Protein AF-A0A7K5WD25-F1 (afdb_monomer_lite)

pLDDT: mean 81.53, std 15.76, range [41.41, 98.56]

Organism: NCBI:txid208073

Sequence (86 aa):
PRAGGDARAVFCCGFQDVKYCCDDPHSFFPYEHSYMWWLSVGALVGLSIAAVVLFAFIITVCVLCYLFISTKPRSKLDTGLSLQMA

Structure (mmCIF, N/CA/C/O backbone):
data_AF-A0A7K5WD25-F1
#
_entry.id   AF-A0A7K5WD25-F1
#
loop_
_atom_site.group_PDB
_atom_site.id
_atom_site.type_symbol
_atom_site.label_atom_id
_atom_site.label_alt_id
_atom_site.label_comp_id
_atom_site.label_asym_id
_atom_site.label_entity_id
_atom_site.label_seq_id
_atom_site.pdbx_PDB_ins_code
_atom_site.Cartn_x
_atom_site.Cartn_y
_atom_site.Cartn_z
_atom_site.occupancy
_atom_site.B_iso_or_equiv
_atom_site.auth_seq_id
_atom_site.auth_comp_id
_atom_site.auth_asym_id
_atom_site.auth_atom_id
_atom_site.pdbx_PDB_model_num
ATOM 1 N N . PRO A 1 1 ? 19.674 4.487 -30.830 1.00 71.38 1 PRO A N 1
ATOM 2 C CA . PRO A 1 1 ? 18.565 4.462 -31.808 1.00 71.38 1 PRO A CA 1
ATOM 3 C C . PRO A 1 1 ? 18.373 3.095 -32.494 1.00 71.38 1 PRO A C 1
ATOM 5 O O . PRO A 1 1 ? 19.344 2.439 -32.865 1.00 71.38 1 PRO A O 1
ATOM 8 N N . ARG A 1 2 ? 17.116 2.647 -32.641 1.00 75.75 2 ARG A N 1
ATOM 9 C CA . ARG A 1 2 ? 16.766 1.458 -33.445 1.00 75.75 2 ARG A CA 1
ATOM 10 C C . ARG A 1 2 ? 16.904 1.761 -34.941 1.00 75.75 2 ARG A C 1
ATOM 12 O O . ARG A 1 2 ? 16.769 2.910 -35.348 1.00 75.75 2 ARG A O 1
ATOM 19 N N . ALA A 1 3 ? 17.129 0.730 -35.757 1.00 77.50 3 ALA A N 1
ATOM 20 C CA . ALA A 1 3 ? 17.107 0.866 -37.213 1.00 77.50 3 ALA A CA 1
ATOM 21 C C . ALA A 1 3 ? 15.736 1.405 -37.670 1.00 77.50 3 ALA A C 1
ATOM 23 O O . ALA A 1 3 ? 14.708 0.813 -37.346 1.00 77.50 3 ALA A O 1
ATOM 24 N N . GLY A 1 4 ? 15.726 2.550 -38.362 1.00 78.44 4 GLY A N 1
ATOM 25 C CA . GLY A 1 4 ? 14.503 3.262 -38.765 1.00 78.44 4 GLY A CA 1
ATOM 26 C C . GLY A 1 4 ? 13.841 4.124 -37.676 1.00 78.44 4 GLY A C 1
ATOM 27 O O . GLY A 1 4 ? 12.779 4.683 -37.926 1.00 78.44 4 GLY A O 1
ATOM 28 N N . GLY A 1 5 ? 14.434 4.226 -36.481 1.00 72.69 5 GLY A N 1
ATOM 29 C CA . GLY A 1 5 ? 13.986 5.126 -35.412 1.00 72.69 5 GLY A CA 1
ATOM 30 C C . GLY A 1 5 ? 14.614 6.521 -35.499 1.00 72.69 5 GLY A C 1
ATOM 31 O O . GLY A 1 5 ? 15.481 6.766 -36.338 1.00 72.69 5 GLY A O 1
ATOM 32 N N . ASP A 1 6 ? 14.199 7.424 -34.609 1.00 82.69 6 ASP A N 1
ATOM 33 C CA . ASP A 1 6 ? 14.754 8.781 -34.539 1.00 82.69 6 ASP A CA 1
ATOM 34 C C . ASP A 1 6 ? 16.273 8.741 -34.288 1.00 82.69 6 ASP A C 1
ATOM 36 O O . ASP A 1 6 ? 16.755 8.038 -33.394 1.00 82.69 6 ASP A O 1
ATOM 40 N N . ALA A 1 7 ? 17.037 9.488 -35.088 1.00 83.62 7 ALA A N 1
ATOM 41 C CA . ALA A 1 7 ? 18.490 9.575 -34.980 1.00 83.62 7 ALA A CA 1
ATOM 42 C C . ALA A 1 7 ? 18.941 10.211 -33.657 1.00 83.62 7 ALA A C 1
ATOM 44 O O . ALA A 1 7 ? 20.049 9.936 -33.192 1.00 83.62 7 ALA A O 1
ATOM 45 N N . ARG A 1 8 ? 18.084 11.034 -33.043 1.00 85.31 8 ARG A N 1
ATOM 46 C CA . ARG A 1 8 ? 18.347 11.677 -31.754 1.00 85.31 8 ARG A CA 1
ATOM 47 C C . ARG A 1 8 ? 18.116 10.745 -30.567 1.00 85.31 8 ARG A C 1
ATOM 49 O O . ARG A 1 8 ? 18.623 11.040 -29.485 1.00 85.31 8 ARG A O 1
ATOM 56 N N . ALA A 1 9 ? 17.471 9.589 -30.781 1.00 85.88 9 ALA A N 1
ATOM 57 C CA . ALA A 1 9 ? 17.085 8.662 -29.719 1.00 85.88 9 ALA A CA 1
ATOM 58 C C . ALA A 1 9 ? 18.276 7.805 -29.275 1.00 85.88 9 ALA A C 1
ATOM 60 O O . ALA A 1 9 ? 18.350 6.588 -29.510 1.00 85.88 9 ALA A O 1
ATOM 61 N N . VAL A 1 10 ? 19.273 8.470 -28.701 1.00 88.06 10 VAL A N 1
ATOM 62 C CA . VAL A 1 10 ? 20.552 7.894 -28.284 1.00 88.06 10 VAL A CA 1
ATOM 63 C C . VAL A 1 10 ? 20.551 7.463 -26.820 1.00 88.06 10 VAL A C 1
ATOM 65 O O . VAL A 1 10 ? 21.424 6.690 -26.432 1.00 88.06 10 VAL A O 1
ATOM 68 N N . PHE A 1 11 ? 19.563 7.889 -26.029 1.00 88.25 11 PHE A N 1
ATOM 69 C CA . PHE A 1 11 ? 19.453 7.545 -24.614 1.00 88.25 11 PHE A CA 1
ATOM 70 C C . PHE A 1 11 ? 18.529 6.346 -24.376 1.00 88.25 11 PHE A C 1
ATOM 72 O O . PHE A 1 11 ? 17.630 6.048 -25.167 1.00 88.25 11 PHE A O 1
ATOM 79 N N . CYS A 1 12 ? 18.785 5.634 -23.277 1.00 87.69 12 CYS A N 1
ATOM 80 C CA . CYS A 1 12 ? 17.963 4.529 -22.792 1.00 87.69 12 CYS A CA 1
ATOM 81 C C . CYS A 1 12 ? 16.978 5.063 -21.754 1.00 87.69 12 CYS A C 1
ATOM 83 O O . CYS A 1 12 ? 17.400 5.650 -20.762 1.00 87.69 12 CYS A O 1
ATOM 85 N N . CYS A 1 13 ? 15.689 4.850 -21.981 1.00 89.75 13 CYS A N 1
ATOM 86 C CA . CYS A 1 13 ? 14.602 5.453 -21.222 1.00 89.75 13 CYS A CA 1
ATOM 87 C C . CYS A 1 13 ? 13.596 4.380 -20.793 1.00 89.75 13 CYS A C 1
ATOM 89 O O . CYS A 1 13 ? 13.602 3.263 -21.322 1.00 89.75 13 CYS A O 1
ATOM 91 N N . GLY A 1 14 ? 12.726 4.723 -19.846 1.00 85.06 14 GLY A N 1
ATOM 92 C CA . GLY A 1 14 ? 11.732 3.812 -19.287 1.00 85.06 14 GLY A CA 1
ATOM 93 C C . GLY A 1 14 ? 12.206 3.109 -18.020 1.00 85.06 14 GLY A C 1
ATOM 94 O O . GLY A 1 14 ? 13.064 3.616 -17.297 1.00 85.06 14 GLY A O 1
ATOM 95 N N . PHE A 1 15 ? 11.601 1.959 -17.744 1.00 83.00 15 PHE A N 1
ATOM 96 C CA . PHE A 1 15 ? 11.846 1.163 -16.543 1.00 83.00 15 PHE A CA 1
ATOM 97 C C . PHE A 1 15 ? 12.871 0.058 -16.814 1.00 83.00 15 PHE 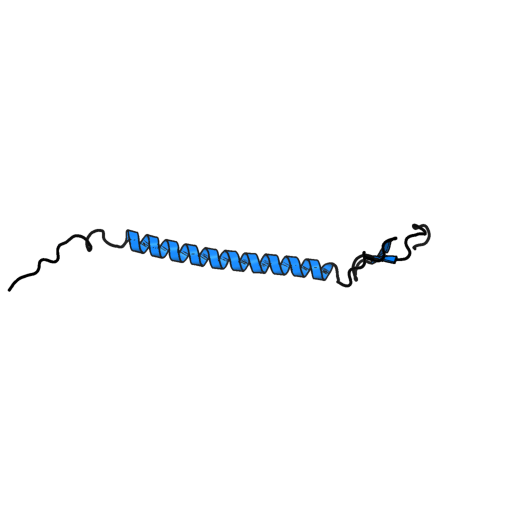A C 1
ATOM 99 O O . PHE A 1 15 ? 13.205 -0.242 -17.965 1.00 83.00 15 PHE A O 1
ATOM 106 N N . GLN A 1 16 ? 13.380 -0.571 -15.755 1.00 80.62 16 GLN A N 1
ATOM 107 C CA . GLN A 1 16 ? 14.374 -1.639 -15.884 1.00 80.62 16 GLN A CA 1
ATOM 108 C C . GLN A 1 16 ? 13.859 -2.823 -16.729 1.00 80.62 16 GLN A C 1
ATOM 110 O O . GLN A 1 16 ? 14.626 -3.385 -17.520 1.00 80.62 16 GLN A O 1
ATOM 115 N N . ASP A 1 17 ? 12.567 -3.125 -16.640 1.00 82.12 17 ASP A N 1
ATOM 116 C CA . ASP A 1 17 ? 11.847 -4.168 -17.377 1.00 82.12 17 ASP A CA 1
ATOM 117 C C . ASP A 1 17 ? 11.319 -3.701 -18.748 1.00 82.12 17 ASP A C 1
ATOM 119 O O . ASP A 1 17 ? 11.195 -4.512 -19.667 1.00 82.12 17 ASP A O 1
ATOM 123 N N . VAL A 1 18 ? 11.078 -2.398 -18.938 1.00 82.62 18 VAL A N 1
ATOM 124 C CA . VAL A 1 18 ? 10.551 -1.825 -20.193 1.00 82.62 18 VAL A CA 1
ATOM 125 C C . VAL A 1 18 ? 11.434 -0.677 -20.679 1.00 82.62 18 VAL A C 1
ATOM 127 O O . VAL A 1 18 ? 11.203 0.492 -20.365 1.00 82.62 18 VAL A O 1
ATOM 130 N N . LYS A 1 19 ? 12.443 -1.024 -21.487 1.00 87.44 19 LYS A N 1
ATOM 131 C CA . LYS A 1 19 ? 13.421 -0.077 -22.040 1.00 87.44 19 LYS A CA 1
ATOM 132 C C . LYS A 1 19 ? 13.053 0.365 -23.457 1.00 87.44 19 LYS A C 1
ATOM 134 O O . LYS A 1 19 ? 12.758 -0.468 -24.317 1.00 87.44 19 LYS A O 1
ATOM 139 N N . TYR A 1 20 ? 13.161 1.661 -23.732 1.00 86.25 20 TYR A N 1
ATOM 140 C CA . TYR A 1 20 ? 13.008 2.237 -25.071 1.00 86.25 20 TYR A CA 1
ATOM 141 C C . TYR A 1 20 ? 14.068 3.308 -25.347 1.00 86.25 20 TYR A C 1
ATOM 143 O O . TYR A 1 20 ? 14.694 3.836 -24.432 1.00 86.25 20 TYR A O 1
ATOM 151 N N . CYS A 1 21 ? 14.307 3.602 -26.625 1.00 89.88 21 CYS A N 1
ATOM 152 C CA . CYS A 1 21 ? 15.222 4.673 -27.020 1.00 89.88 21 CYS A CA 1
ATOM 153 C C . CYS A 1 21 ? 14.493 6.019 -26.984 1.00 89.88 21 CYS A C 1
ATOM 155 O O . CYS A 1 21 ? 13.396 6.112 -27.536 1.00 89.88 21 CYS A O 1
ATOM 157 N N . CYS A 1 22 ? 15.101 7.047 -26.390 1.00 89.31 22 CYS A N 1
ATOM 158 C CA . CYS A 1 22 ? 14.579 8.414 -26.428 1.00 89.31 22 CYS A CA 1
ATOM 159 C C . CYS A 1 22 ? 15.698 9.472 -26.472 1.00 89.31 22 CYS A C 1
ATOM 161 O O . CYS A 1 22 ? 16.882 9.135 -26.381 1.00 89.31 22 CYS A O 1
ATOM 163 N N . ASP A 1 23 ? 15.319 10.737 -26.662 1.00 89.69 23 ASP A N 1
ATOM 164 C CA . ASP A 1 23 ? 16.239 11.878 -26.823 1.00 89.69 23 ASP A CA 1
ATOM 165 C C . ASP A 1 23 ? 16.624 12.533 -25.488 1.00 89.69 23 ASP A C 1
ATOM 167 O O . ASP A 1 23 ? 17.477 13.419 -25.458 1.00 89.69 23 ASP A O 1
ATOM 171 N N . ASP A 1 24 ? 16.013 12.097 -24.383 1.00 87.25 24 ASP A N 1
ATOM 172 C CA . ASP A 1 24 ? 16.141 12.730 -23.073 1.00 87.25 24 ASP A CA 1
ATOM 173 C C . ASP A 1 24 ? 16.937 11.857 -22.080 1.00 87.25 24 ASP A C 1
ATOM 175 O O . ASP A 1 24 ? 16.550 10.714 -21.807 1.00 87.25 24 ASP A O 1
ATOM 179 N N . PRO A 1 25 ? 18.039 12.369 -21.500 1.00 83.88 25 PRO A N 1
ATOM 180 C CA . PRO A 1 25 ? 18.899 11.598 -20.605 1.00 83.88 25 PRO A CA 1
ATOM 181 C C . PRO A 1 25 ? 18.324 11.384 -19.195 1.00 83.88 25 PRO A C 1
ATOM 183 O O . PRO A 1 25 ? 18.935 10.658 -18.413 1.00 83.88 25 PRO A O 1
ATOM 186 N N . HIS A 1 26 ? 17.210 12.022 -18.814 1.00 84.00 26 HIS A N 1
ATOM 187 C CA . HIS A 1 26 ? 16.645 11.941 -17.455 1.00 84.00 26 HIS A CA 1
ATOM 188 C C . HIS A 1 26 ? 15.410 11.041 -17.347 1.00 84.00 26 HIS A C 1
ATOM 190 O O . HIS A 1 26 ? 14.875 10.851 -16.258 1.00 84.00 26 HIS A O 1
ATOM 196 N N . SER A 1 27 ? 14.981 10.428 -18.449 1.00 84.19 27 SER A N 1
ATOM 197 C CA . SER A 1 27 ? 13.790 9.569 -18.487 1.00 84.19 27 SER A CA 1
ATOM 198 C C . SER A 1 27 ? 14.064 8.092 -18.160 1.00 84.19 27 SER A C 1
ATOM 200 O O . SER A 1 27 ? 13.275 7.223 -18.533 1.00 84.19 27 SER A O 1
ATOM 202 N N . PHE A 1 28 ? 15.180 7.780 -17.492 1.00 85.19 28 PHE A N 1
ATOM 203 C CA . PHE A 1 28 ? 15.507 6.420 -17.057 1.00 85.19 28 PHE A CA 1
ATOM 204 C C . PHE A 1 28 ? 15.169 6.214 -15.579 1.00 85.19 28 PHE A C 1
ATOM 206 O O . PHE A 1 28 ? 15.711 6.893 -14.707 1.00 85.19 28 PHE A O 1
ATOM 213 N N . PHE A 1 29 ? 14.320 5.230 -15.295 1.00 81.25 29 PHE A N 1
ATOM 214 C CA . PHE A 1 29 ? 13.917 4.862 -13.944 1.00 81.25 29 PHE A CA 1
ATOM 215 C C . PHE A 1 29 ? 14.507 3.486 -13.601 1.00 81.25 29 PHE A C 1
ATOM 217 O O . PHE A 1 29 ? 14.084 2.481 -14.176 1.00 81.25 29 PHE A O 1
ATOM 224 N N . PRO A 1 30 ? 15.466 3.396 -12.659 1.00 78.56 30 PRO A N 1
ATOM 225 C CA . PRO A 1 30 ? 16.184 2.157 -12.338 1.00 78.56 30 PRO A CA 1
ATOM 226 C C . PRO A 1 30 ? 15.360 1.168 -11.489 1.00 78.56 30 PRO A C 1
ATOM 228 O O . PRO A 1 30 ? 15.918 0.421 -10.692 1.00 78.56 30 PRO A O 1
ATOM 231 N N . TYR A 1 31 ? 14.036 1.166 -11.638 1.00 77.94 31 TYR A N 1
ATOM 232 C CA . TYR A 1 31 ? 13.119 0.281 -10.927 1.00 77.94 31 TYR A CA 1
ATOM 233 C C . TYR A 1 31 ? 12.281 -0.508 -11.926 1.00 77.94 31 TYR A C 1
ATOM 235 O O . TYR A 1 31 ? 11.996 -0.034 -13.025 1.00 77.94 31 TYR A O 1
ATOM 243 N N . GLU A 1 32 ? 11.875 -1.709 -11.535 1.00 78.12 32 GLU A N 1
ATOM 244 C CA . GLU A 1 32 ? 10.923 -2.510 -12.300 1.00 78.12 32 GLU A CA 1
ATOM 245 C C . GLU A 1 32 ? 9.539 -1.849 -12.213 1.00 78.12 32 GLU A C 1
ATOM 247 O O . GLU A 1 32 ? 9.053 -1.538 -11.117 1.00 78.12 32 GLU A O 1
ATOM 252 N N . HIS A 1 33 ? 8.873 -1.658 -13.351 1.00 78.56 33 HIS A N 1
ATOM 253 C CA . HIS A 1 33 ? 7.510 -1.131 -13.405 1.00 78.56 33 HIS A CA 1
ATOM 254 C C . HIS A 1 33 ? 6.554 -2.001 -12.579 1.00 78.56 33 HIS A C 1
ATOM 256 O O . HIS A 1 33 ? 5.724 -1.506 -11.811 1.00 78.56 33 HIS A O 1
ATOM 262 N N . SER A 1 34 ? 6.755 -3.317 -12.669 1.00 78.44 34 SER A N 1
ATOM 263 C CA . SER A 1 34 ? 6.033 -4.316 -11.882 1.00 78.44 34 SER A CA 1
ATOM 264 C C . SER A 1 34 ? 6.178 -4.084 -10.371 1.00 78.44 34 SER A C 1
ATOM 266 O O . SER A 1 34 ? 5.196 -4.184 -9.637 1.00 78.44 34 SER A O 1
ATOM 268 N N . TYR A 1 35 ? 7.371 -3.713 -9.895 1.00 78.75 35 TYR A N 1
ATOM 269 C CA . TYR A 1 35 ? 7.617 -3.446 -8.474 1.00 78.75 35 TYR A CA 1
ATOM 270 C C . TYR A 1 35 ? 6.887 -2.187 -7.983 1.00 78.75 35 TYR A C 1
ATOM 272 O O . TYR A 1 35 ? 6.276 -2.206 -6.914 1.00 78.75 35 TYR A O 1
ATOM 280 N N . MET A 1 36 ? 6.877 -1.109 -8.774 1.00 82.69 36 MET A N 1
ATOM 281 C CA . MET A 1 36 ? 6.132 0.112 -8.431 1.00 82.69 36 MET A CA 1
ATOM 282 C C . MET A 1 36 ? 4.616 -0.116 -8.377 1.00 82.69 36 MET A C 1
ATOM 284 O O . MET A 1 36 ? 3.931 0.433 -7.505 1.00 82.69 36 MET A O 1
ATOM 288 N N . TRP A 1 37 ? 4.092 -0.949 -9.276 1.00 82.06 37 TRP A N 1
ATOM 289 C CA . TRP A 1 37 ? 2.684 -1.335 -9.257 1.00 82.06 37 TRP A CA 1
ATOM 290 C C . TRP A 1 37 ? 2.343 -2.150 -8.002 1.00 82.06 37 TRP A C 1
ATOM 292 O O . TRP A 1 37 ? 1.400 -1.812 -7.285 1.00 82.06 37 TRP A O 1
ATOM 302 N N . TRP A 1 38 ? 3.167 -3.146 -7.666 1.00 85.12 38 TRP A N 1
ATOM 303 C CA . TRP A 1 38 ? 3.014 -3.942 -6.445 1.00 85.12 38 TRP A CA 1
ATOM 304 C C . TRP A 1 38 ? 3.078 -3.105 -5.165 1.00 85.12 38 TRP A C 1
ATOM 306 O O . TRP A 1 38 ? 2.270 -3.319 -4.260 1.00 85.12 38 TRP A O 1
ATOM 316 N N . LEU A 1 39 ? 3.986 -2.127 -5.095 1.00 88.69 39 LEU A N 1
ATOM 317 C CA . LEU A 1 39 ? 4.086 -1.210 -3.957 1.00 88.69 39 LEU A CA 1
ATOM 318 C C . LEU A 1 39 ? 2.784 -0.418 -3.763 1.00 88.69 39 LEU A C 1
ATOM 320 O O . LEU A 1 39 ? 2.291 -0.286 -2.644 1.00 88.69 39 LEU A O 1
ATOM 324 N N . SER A 1 40 ? 2.206 0.067 -4.863 1.00 90.38 40 SER A N 1
ATOM 325 C CA . SER A 1 40 ? 0.961 0.840 -4.847 1.00 90.38 40 SER A CA 1
ATOM 326 C C . SER A 1 40 ? -0.233 -0.014 -4.411 1.00 90.38 40 SER A C 1
ATOM 328 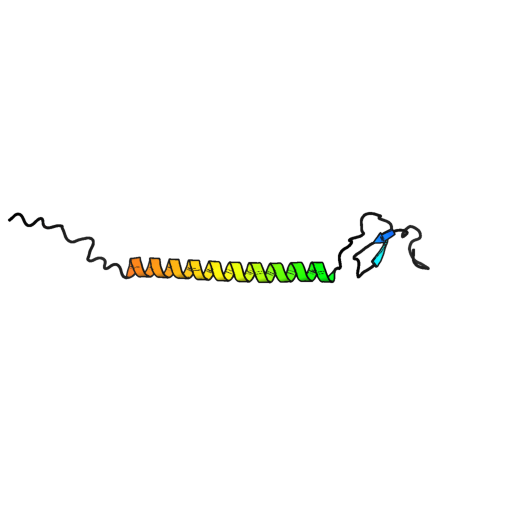O O . SER A 1 40 ? -1.023 0.413 -3.569 1.00 90.38 40 SER A O 1
ATOM 330 N N . VAL A 1 41 ? -0.336 -1.247 -4.921 1.00 94.44 41 VAL A N 1
ATOM 331 C CA . VAL A 1 41 ? -1.380 -2.204 -4.516 1.00 94.44 41 VAL A CA 1
ATOM 332 C C . VAL A 1 41 ? -1.238 -2.566 -3.036 1.00 94.44 41 VAL A C 1
ATOM 334 O O . VAL A 1 41 ? -2.220 -2.519 -2.297 1.00 94.44 41 VAL A O 1
ATOM 337 N N . GLY A 1 42 ? -0.019 -2.862 -2.577 1.00 92.75 42 GLY A N 1
ATOM 338 C CA . GLY A 1 42 ? 0.255 -3.172 -1.174 1.00 92.75 42 GLY A CA 1
ATOM 339 C C . GLY A 1 42 ? -0.121 -2.025 -0.233 1.00 92.75 42 GLY A C 1
ATOM 340 O O . GLY A 1 42 ? -0.789 -2.250 0.778 1.00 92.75 42 GLY A O 1
ATOM 341 N N . ALA A 1 43 ? 0.233 -0.788 -0.592 1.00 94.88 43 ALA A N 1
ATOM 342 C CA . ALA A 1 43 ? -0.137 0.399 0.175 1.00 94.88 43 ALA A CA 1
ATOM 343 C C . ALA A 1 43 ? -1.660 0.602 0.231 1.00 94.88 43 ALA A C 1
ATOM 345 O O . ALA A 1 43 ? -2.202 0.869 1.303 1.00 94.88 43 ALA A O 1
ATOM 346 N N . LEU A 1 44 ? -2.361 0.429 -0.895 1.00 96.38 44 LEU A N 1
ATOM 347 C CA . LEU A 1 44 ? -3.815 0.581 -0.969 1.00 96.38 44 LEU A CA 1
ATOM 348 C C . LEU A 1 44 ? -4.540 -0.441 -0.080 1.00 96.38 44 LEU A C 1
ATOM 350 O O . LEU A 1 44 ? -5.447 -0.079 0.670 1.00 96.38 44 LEU A O 1
ATOM 354 N N . VAL A 1 45 ? -4.100 -1.703 -0.114 1.00 97.06 45 VAL A N 1
ATOM 355 C CA . VAL A 1 45 ? -4.635 -2.771 0.743 1.00 97.06 45 VAL A CA 1
ATOM 356 C C . VAL A 1 45 ? -4.352 -2.475 2.218 1.00 97.06 45 VAL A C 1
ATOM 358 O O . VAL A 1 45 ? -5.268 -2.527 3.038 1.00 97.06 45 VAL A O 1
ATOM 361 N N . GLY A 1 46 ? -3.115 -2.104 2.562 1.00 96.12 46 GLY A N 1
ATOM 362 C CA . GLY A 1 46 ? -2.730 -1.794 3.940 1.00 96.12 46 GLY A CA 1
ATOM 363 C C . GLY A 1 46 ? -3.516 -0.620 4.532 1.00 96.12 46 GLY A C 1
ATOM 364 O O . GLY A 1 46 ? -4.066 -0.732 5.629 1.00 96.12 46 GLY A O 1
ATOM 365 N N . LEU A 1 47 ? -3.634 0.485 3.788 1.00 97.00 47 LEU A N 1
ATOM 366 C CA . LEU A 1 47 ? -4.407 1.658 4.209 1.00 97.00 47 LEU A CA 1
ATOM 367 C C . LEU A 1 47 ? -5.904 1.354 4.317 1.00 97.00 47 LEU A C 1
ATOM 369 O O . LEU A 1 47 ? -6.554 1.835 5.243 1.00 97.00 47 LEU A O 1
ATOM 373 N N . SER A 1 48 ? -6.450 0.532 3.417 1.00 98.00 48 SER A N 1
ATOM 374 C CA . SER A 1 48 ? -7.848 0.100 3.483 1.00 98.00 48 SER A CA 1
ATOM 375 C C . SER A 1 48 ? -8.132 -0.693 4.761 1.00 98.00 48 SER A C 1
ATOM 377 O O . SER A 1 48 ? -9.080 -0.377 5.481 1.00 98.00 48 SER A O 1
ATOM 379 N N . ILE A 1 49 ? -7.277 -1.664 5.097 1.00 98.31 49 ILE A N 1
ATOM 380 C CA . ILE A 1 49 ? -7.419 -2.454 6.328 1.00 98.31 49 ILE A CA 1
ATOM 381 C C . ILE A 1 49 ? -7.321 -1.544 7.555 1.00 98.31 49 ILE A C 1
ATOM 383 O O . ILE A 1 49 ? -8.175 -1.615 8.438 1.00 98.31 49 ILE A O 1
ATOM 387 N N . ALA A 1 50 ? -6.327 -0.651 7.594 1.00 98.00 50 ALA A N 1
ATOM 388 C CA . ALA A 1 50 ? -6.176 0.305 8.688 1.00 98.00 50 ALA A CA 1
ATOM 389 C C . ALA A 1 50 ? -7.432 1.178 8.859 1.00 98.00 50 ALA A C 1
ATOM 391 O O . ALA A 1 50 ? -7.924 1.339 9.977 1.00 98.00 50 ALA A O 1
ATOM 392 N N . ALA A 1 51 ? -7.998 1.681 7.758 1.00 98.31 51 ALA A N 1
ATOM 393 C CA . ALA A 1 51 ? -9.222 2.474 7.779 1.00 98.31 51 ALA A CA 1
ATOM 394 C C . ALA A 1 51 ? -10.423 1.681 8.322 1.00 98.31 51 ALA A C 1
ATOM 396 O O . ALA A 1 51 ? -11.150 2.187 9.177 1.00 98.31 51 ALA A O 1
ATOM 397 N N . VAL A 1 52 ? -10.612 0.432 7.882 1.00 98.50 52 VAL A N 1
ATOM 398 C CA . VAL A 1 52 ? -11.709 -0.431 8.355 1.00 98.50 52 VAL A CA 1
ATOM 399 C C . VAL A 1 52 ? -11.574 -0.739 9.848 1.00 98.50 52 VAL A C 1
ATOM 401 O O . VAL A 1 52 ? -12.561 -0.660 10.578 1.00 98.50 52 VAL A O 1
ATOM 404 N N . VAL A 1 53 ? -10.363 -1.042 10.323 1.00 98.56 53 VAL A N 1
ATOM 405 C CA . VAL A 1 53 ? -10.101 -1.319 11.746 1.00 98.56 53 VAL A CA 1
ATOM 406 C C . VAL A 1 53 ? -10.396 -0.091 12.609 1.00 98.56 53 VAL A C 1
ATOM 408 O O . VAL A 1 53 ? -11.091 -0.203 13.621 1.00 98.56 53 VAL A O 1
ATOM 411 N N . LEU A 1 54 ? -9.924 1.089 12.196 1.00 98.38 54 LEU A N 1
ATOM 412 C CA . LEU A 1 54 ? -10.216 2.341 12.897 1.00 98.38 54 LEU A CA 1
ATOM 413 C C . LEU A 1 54 ? -11.716 2.641 12.910 1.00 98.38 54 LEU A C 1
ATOM 415 O O . LEU A 1 54 ? -12.261 3.008 13.949 1.00 98.38 54 LEU A O 1
ATOM 419 N N . PHE A 1 55 ? -12.397 2.444 11.782 1.00 98.19 55 PHE A N 1
ATOM 420 C CA . PHE A 1 55 ? -13.835 2.652 11.693 1.00 98.19 55 PHE A CA 1
ATOM 421 C C . PHE A 1 55 ? -14.600 1.712 12.633 1.00 98.19 55 PHE A C 1
ATOM 423 O O . PHE A 1 55 ? -15.445 2.169 13.399 1.00 98.19 55 PHE A O 1
ATOM 430 N N . ALA A 1 56 ? -14.257 0.421 12.662 1.00 98.19 56 ALA A N 1
ATOM 431 C CA . ALA A 1 56 ? -14.862 -0.546 13.577 1.00 98.19 56 ALA A CA 1
ATOM 432 C C . ALA A 1 56 ? -14.661 -0.159 15.053 1.00 98.19 56 ALA A C 1
ATOM 434 O O . ALA A 1 56 ? -15.596 -0.252 15.854 1.00 98.19 56 ALA A O 1
ATOM 435 N N . PHE A 1 57 ? -13.469 0.328 15.412 1.00 98.25 57 PHE A N 1
ATOM 436 C CA . PHE A 1 57 ? -13.188 0.822 16.759 1.00 98.25 57 PHE A CA 1
ATOM 437 C C . PHE A 1 57 ? -14.066 2.028 17.119 1.00 98.25 57 PHE A C 1
ATOM 439 O O . PHE A 1 57 ? -14.710 2.027 18.168 1.00 98.25 57 PHE A O 1
ATOM 446 N N . ILE A 1 58 ? -14.155 3.021 16.227 1.00 98.25 58 ILE A N 1
ATOM 447 C CA . ILE A 1 58 ? -15.001 4.207 16.420 1.00 98.25 58 ILE A CA 1
ATOM 448 C C . ILE A 1 58 ? -16.464 3.799 16.603 1.00 98.25 58 ILE A C 1
ATOM 450 O O . ILE A 1 58 ? -17.090 4.221 17.571 1.00 98.25 58 ILE A O 1
ATOM 454 N N . ILE A 1 59 ? -16.997 2.937 15.729 1.00 98.00 59 ILE A N 1
ATOM 455 C CA . ILE A 1 59 ? -18.378 2.444 15.831 1.00 98.00 59 ILE A CA 1
ATOM 456 C C . ILE A 1 59 ? -18.612 1.759 17.177 1.00 98.00 59 ILE A C 1
ATOM 458 O O . ILE A 1 59 ? -19.611 2.037 17.837 1.00 98.00 59 ILE A O 1
ATOM 462 N N . THR A 1 60 ? -17.678 0.919 17.621 1.00 96.62 60 THR A N 1
ATOM 463 C CA . THR A 1 60 ? -17.776 0.235 18.917 1.00 96.62 60 THR A CA 1
ATOM 464 C C . THR A 1 60 ? -17.862 1.238 20.066 1.00 96.62 60 THR A C 1
ATOM 466 O O . THR A 1 60 ? -18.761 1.139 20.900 1.00 96.62 60 THR A O 1
ATOM 469 N N . VAL A 1 61 ? -16.985 2.246 20.091 1.00 96.94 61 VAL A N 1
ATOM 470 C CA . VAL A 1 61 ? -17.016 3.309 21.108 1.00 96.94 61 VAL A CA 1
ATOM 471 C C . VAL A 1 61 ? -18.322 4.100 21.036 1.00 96.94 61 VAL A C 1
ATOM 473 O O . VAL A 1 61 ? -18.961 4.303 22.064 1.00 96.94 61 VAL A O 1
ATOM 476 N N . CYS A 1 62 ? -18.770 4.496 19.842 1.00 95.94 62 CYS A N 1
ATOM 477 C CA . CYS A 1 62 ? -20.032 5.212 19.657 1.00 95.94 62 CYS A CA 1
ATOM 478 C C . CYS A 1 62 ? -21.229 4.414 20.185 1.00 95.94 62 CYS A C 1
ATOM 480 O O . CYS A 1 62 ? -22.067 4.976 20.888 1.00 95.94 62 CYS A O 1
ATOM 482 N N . VAL A 1 63 ? -21.295 3.111 19.895 1.00 95.69 63 VAL A N 1
ATOM 483 C CA . VAL A 1 63 ? -22.351 2.222 20.398 1.00 95.69 63 VAL A CA 1
ATOM 484 C C . VAL A 1 63 ? -22.278 2.107 21.915 1.00 95.69 63 VAL A C 1
ATOM 486 O O . VAL A 1 63 ? -23.304 2.240 22.575 1.00 95.69 63 VAL A O 1
ATOM 489 N N . LEU A 1 64 ? -21.088 1.924 22.492 1.00 92.88 64 LEU A N 1
ATOM 490 C CA . LEU A 1 64 ? -20.923 1.872 23.945 1.00 92.88 64 LEU A CA 1
ATOM 491 C C . LEU A 1 64 ? -21.341 3.186 24.613 1.00 92.88 64 LEU A C 1
ATOM 493 O O . LEU A 1 64 ? -22.061 3.153 25.606 1.00 92.88 64 LEU A O 1
ATOM 497 N N . CYS A 1 65 ? -20.959 4.339 24.062 1.00 92.31 65 CYS A N 1
ATOM 498 C CA . CYS A 1 65 ? -21.391 5.644 24.557 1.00 92.31 65 CYS A CA 1
ATOM 499 C C . CYS A 1 65 ? -22.908 5.820 24.433 1.00 92.31 65 CYS A C 1
ATOM 501 O O . CYS A 1 65 ? -23.551 6.259 25.384 1.00 92.31 65 CYS A O 1
ATOM 503 N N . TYR A 1 66 ? -23.491 5.447 23.292 1.00 92.44 66 TYR A N 1
ATOM 504 C CA . TYR A 1 66 ? -24.931 5.525 23.060 1.00 92.44 66 TYR A CA 1
ATOM 505 C C . TYR A 1 66 ? -25.712 4.635 24.026 1.00 92.44 66 TYR A C 1
ATOM 507 O O . TYR A 1 66 ? -26.674 5.090 24.648 1.00 92.44 66 TYR A O 1
ATOM 515 N N . LEU A 1 67 ? -25.280 3.382 24.187 1.00 89.19 67 LEU A N 1
ATOM 516 C CA . LEU A 1 67 ? -25.868 2.454 25.138 1.00 89.19 67 LEU A CA 1
ATOM 517 C C . LEU A 1 67 ? -25.679 2.972 26.549 1.00 89.19 67 LEU A C 1
ATOM 519 O O . LEU A 1 67 ? -26.641 2.971 27.293 1.00 89.19 67 LEU A O 1
ATOM 523 N N . PHE A 1 68 ? -24.514 3.486 26.930 1.00 84.00 68 PHE A N 1
ATOM 524 C CA . PHE A 1 68 ? -24.319 4.054 28.260 1.00 84.00 68 PHE A CA 1
ATOM 525 C C . PHE A 1 68 ? -25.260 5.234 28.523 1.00 84.00 68 PHE A C 1
ATOM 527 O O . PHE A 1 68 ? -25.867 5.293 29.582 1.00 84.00 68 PHE A O 1
ATOM 534 N N . ILE A 1 69 ? -25.458 6.135 27.560 1.00 84.00 69 ILE A N 1
ATOM 535 C CA . ILE A 1 69 ? -26.404 7.254 27.688 1.00 84.00 69 ILE A CA 1
ATOM 536 C C . ILE A 1 69 ? -27.856 6.756 27.754 1.00 84.00 69 ILE A C 1
ATOM 538 O O . ILE A 1 69 ? -28.637 7.269 28.549 1.00 84.00 69 ILE A O 1
ATOM 542 N N . SER A 1 70 ? -28.212 5.755 26.949 1.00 78.75 70 SER A N 1
ATOM 543 C CA . SER A 1 70 ? -29.586 5.237 26.854 1.00 78.75 70 SER A CA 1
ATOM 544 C C . SER A 1 70 ? -29.946 4.261 27.979 1.00 78.75 70 SER A C 1
ATOM 546 O O . SER A 1 70 ? -31.106 4.157 28.362 1.00 78.75 70 SER A O 1
ATOM 548 N N . THR A 1 71 ? -28.958 3.541 28.513 1.00 69.81 71 THR A N 1
ATOM 549 C CA . THR A 1 71 ? -29.094 2.572 29.614 1.00 69.81 71 THR A CA 1
ATOM 550 C C . THR A 1 71 ? -28.748 3.175 30.968 1.00 69.81 71 THR A C 1
ATOM 552 O O . THR A 1 71 ? -29.091 2.574 31.983 1.00 69.81 71 THR A O 1
ATOM 555 N N . LYS A 1 72 ? -28.149 4.379 31.025 1.00 56.41 72 LYS A N 1
ATOM 556 C CA . LYS A 1 72 ? -28.254 5.241 32.206 1.00 56.41 72 LYS A CA 1
ATOM 557 C C . LYS A 1 72 ? -29.748 5.420 32.460 1.00 56.41 72 LYS A C 1
ATOM 559 O O . LYS A 1 72 ? -30.416 6.089 31.669 1.00 56.41 72 LYS A O 1
ATOM 564 N N . PRO A 1 73 ? -30.305 4.868 33.548 1.00 52.88 73 PRO A N 1
ATOM 565 C CA . PRO A 1 73 ? -31.662 5.207 33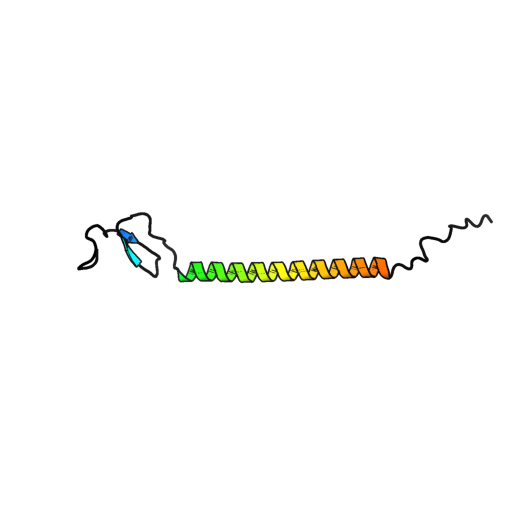.886 1.00 52.88 73 PRO A CA 1
ATOM 566 C C . PRO A 1 73 ? -31.646 6.709 34.161 1.00 52.88 73 PRO A C 1
ATOM 568 O O . PRO A 1 73 ? -30.872 7.195 34.993 1.00 52.88 73 PRO A O 1
ATOM 571 N N . ARG A 1 74 ? -32.537 7.451 33.511 1.00 53.03 74 ARG A N 1
ATOM 572 C CA . ARG A 1 74 ? -32.930 8.821 33.875 1.00 53.03 74 ARG A CA 1
ATOM 573 C C . ARG A 1 74 ? -33.594 8.868 35.274 1.00 53.03 74 ARG A C 1
ATOM 575 O O . ARG A 1 74 ? -34.505 9.642 35.501 1.00 53.03 74 ARG A O 1
ATOM 582 N N . SER A 1 75 ? -33.181 7.979 36.184 1.00 51.41 75 SER A N 1
ATOM 583 C CA . SER A 1 75 ? -33.782 7.645 37.477 1.00 51.41 75 SER A CA 1
ATOM 584 C C . SER A 1 75 ? -32.758 7.615 38.619 1.00 51.41 75 SER A C 1
ATOM 586 O O . SER A 1 75 ? -33.137 7.336 39.749 1.00 51.41 75 SER A O 1
ATOM 588 N N . LYS A 1 76 ? -31.461 7.858 38.359 1.00 49.25 76 LYS A N 1
ATOM 589 C CA . LYS A 1 76 ? -30.408 7.835 39.399 1.00 49.25 76 LYS A CA 1
ATOM 590 C C . LYS A 1 76 ? -29.506 9.073 39.391 1.00 49.25 76 LYS A C 1
ATOM 592 O O . LYS A 1 76 ? -28.405 9.022 39.932 1.00 49.25 76 LYS A O 1
ATOM 597 N N . LEU A 1 77 ? -29.953 10.166 38.767 1.00 53.16 77 LEU A N 1
ATOM 598 C CA . LEU A 1 77 ? -29.349 11.493 38.951 1.00 53.16 77 LEU A CA 1
ATOM 599 C C . LEU A 1 77 ? -30.332 12.554 39.477 1.00 53.16 77 LEU A C 1
ATOM 601 O O . LEU A 1 77 ? -29.882 13.634 39.826 1.00 53.16 77 LEU A O 1
ATOM 605 N N . ASP A 1 78 ? -31.618 12.221 39.629 1.00 54.22 78 ASP A N 1
ATOM 606 C CA . ASP A 1 78 ? -32.626 13.069 40.277 1.00 54.22 78 ASP A CA 1
ATOM 607 C C . ASP A 1 78 ? -33.389 12.256 41.327 1.00 54.22 78 ASP A C 1
ATOM 609 O O . ASP A 1 78 ? -34.516 11.807 41.131 1.00 54.22 78 ASP A O 1
ATOM 613 N N . THR A 1 79 ? -32.766 11.994 42.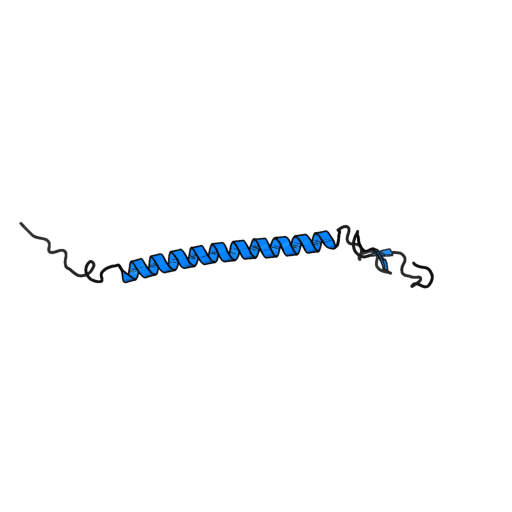467 1.00 49.53 79 THR A N 1
ATOM 614 C CA . THR A 1 79 ? -33.521 11.826 43.714 1.00 49.53 79 THR A CA 1
ATOM 615 C C . THR A 1 79 ? -32.586 12.210 44.835 1.00 49.53 79 THR A C 1
ATOM 617 O O . THR A 1 79 ? -31.504 11.640 44.973 1.00 49.53 79 THR A O 1
ATOM 620 N N . GLY A 1 80 ? -32.975 13.273 45.532 1.00 52.00 80 GLY A N 1
ATOM 621 C CA . GLY A 1 80 ? -32.151 14.000 46.474 1.00 52.00 80 GLY A CA 1
ATOM 622 C C . GLY A 1 80 ? -31.374 13.093 47.412 1.00 52.00 80 GLY A C 1
ATOM 623 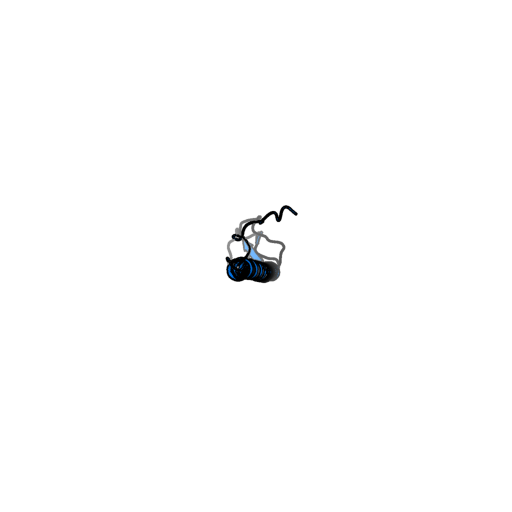O O . GLY A 1 80 ? -31.887 12.110 47.946 1.00 52.00 80 GLY A O 1
ATOM 624 N N . LEU A 1 81 ? -30.133 13.497 47.651 1.00 48.66 81 LEU A N 1
ATOM 625 C CA . LEU A 1 81 ? -29.430 13.192 48.879 1.00 48.66 81 LEU A CA 1
ATOM 626 C C . LEU A 1 81 ? -30.298 13.716 50.041 1.00 48.66 81 LEU A C 1
ATOM 628 O O . LEU A 1 81 ? -30.130 14.847 50.491 1.00 48.66 81 LEU A O 1
ATOM 632 N N . SER A 1 82 ? -31.291 12.932 50.474 1.00 56.72 82 SER A N 1
ATOM 633 C CA . SER A 1 82 ? -31.981 13.159 51.736 1.00 56.72 82 SER A CA 1
ATOM 634 C C . SER A 1 82 ? -30.975 12.784 52.809 1.00 56.72 82 SER A C 1
ATOM 636 O O . SER A 1 82 ? -30.756 11.615 53.124 1.00 56.72 82 SER A O 1
ATOM 638 N N . LEU A 1 83 ? -30.258 13.810 53.255 1.00 50.12 83 LEU A N 1
ATOM 639 C CA . LEU A 1 83 ? -29.404 13.797 54.424 1.00 50.12 83 LEU A CA 1
ATOM 640 C C . LEU A 1 83 ? -30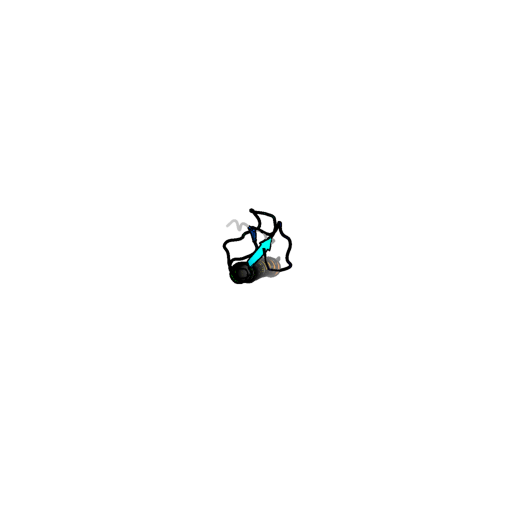.318 13.445 55.602 1.00 50.12 83 LEU A C 1
ATOM 642 O O . LEU A 1 83 ? -31.014 14.305 56.140 1.00 50.12 83 LEU A O 1
ATOM 646 N N . GLN A 1 84 ? -30.399 12.157 55.937 1.00 56.72 84 GLN A N 1
ATOM 647 C CA . GLN A 1 84 ? -31.104 11.712 57.126 1.00 56.72 84 GLN A CA 1
ATOM 648 C C . GLN A 1 84 ? -30.263 12.162 58.322 1.00 56.72 84 GLN A C 1
ATOM 650 O O . GLN A 1 84 ? -29.271 11.533 58.681 1.00 56.72 84 GLN A O 1
ATOM 655 N N . MET A 1 85 ? -30.631 13.320 58.866 1.00 41.41 85 MET A N 1
ATOM 656 C CA . MET A 1 85 ? -30.183 13.787 60.168 1.00 41.41 85 MET A CA 1
ATOM 657 C C . MET A 1 85 ? -30.837 12.874 61.207 1.00 41.41 85 MET A C 1
ATOM 659 O O . MET A 1 85 ? -32.045 12.958 61.435 1.00 41.41 85 MET A O 1
ATOM 663 N N . ALA A 1 86 ? -30.045 11.947 61.737 1.00 41.81 86 ALA A N 1
ATOM 664 C CA . ALA A 1 86 ? -30.311 11.269 62.998 1.00 41.81 86 ALA A CA 1
ATOM 665 C C . ALA A 1 86 ? -29.488 11.955 64.090 1.00 41.81 86 ALA A C 1
ATOM 667 O O . ALA A 1 86 ? -28.336 12.345 63.781 1.00 41.81 86 ALA A O 1
#

Foldseek 3Di:
DDDVDDPLQPEWADEPCDTDTDNDNPRYDDHDPVVVVVVVVVVVVVVVVVVVVVVVVVVVVVVVVVCCVVVPPPPPPPDDPPVPDD

Secondary structure (DSSP, 8-state):
--TTS-TT--EEEEESSSEEEES-TT-EE-S-HHHHHHHHHHHHHHHHHHHHHHHHHHHHHHHHHHHHHHHS-TTSSSS-------

Radius of gyration: 32.88 Å; chains: 1; bounding box: 54×18×102 Å